Protein AF-A0A1I7HIB4-F1 (afdb_monomer_lite)

Radius of gyration: 16.75 Å; chains: 1; bounding box: 41×36×41 Å

Structure (mmCIF, N/CA/C/O backbone):
data_AF-A0A1I7HIB4-F1
#
_entry.id   AF-A0A1I7HIB4-F1
#
loop_
_atom_site.group_PDB
_atom_site.id
_atom_site.type_symbol
_atom_site.label_atom_id
_atom_site.label_alt_id
_atom_site.label_comp_id
_atom_site.label_asym_id
_atom_site.label_entity_id
_atom_site.label_seq_id
_atom_site.pdbx_PDB_ins_code
_atom_site.Cartn_x
_atom_site.Cartn_y
_atom_site.Cartn_z
_atom_site.occupancy
_atom_site.B_iso_or_equiv
_atom_site.auth_seq_id
_atom_site.auth_comp_id
_atom_site.auth_asym_id
_atom_site.auth_atom_id
_atom_site.pdbx_PDB_model_num
ATOM 1 N N . MET A 1 1 ? -15.424 -3.504 -1.216 1.00 83.69 1 MET A N 1
ATOM 2 C CA . MET A 1 1 ? -15.243 -3.094 0.197 1.00 83.69 1 MET A CA 1
ATOM 3 C C . MET A 1 1 ? -14.879 -1.610 0.317 1.00 83.69 1 MET A C 1
ATOM 5 O O . MET A 1 1 ? -15.702 -0.860 0.822 1.00 83.69 1 MET A O 1
ATOM 9 N N . LEU A 1 2 ? -13.736 -1.157 -0.224 1.00 87.75 2 LEU A N 1
ATOM 10 C CA . LEU A 1 2 ? -13.288 0.248 -0.144 1.00 87.75 2 LEU A CA 1
ATOM 11 C C . LEU A 1 2 ? -14.270 1.262 -0.739 1.00 87.75 2 LEU A C 1
ATOM 13 O O . LEU A 1 2 ? -14.691 2.173 -0.040 1.00 87.75 2 LEU A O 1
ATOM 17 N N . ALA A 1 3 ? -14.720 1.060 -1.981 1.00 91.06 3 ALA A N 1
ATOM 18 C CA . ALA A 1 3 ? -15.696 1.956 -2.607 1.00 91.06 3 ALA A CA 1
ATOM 19 C C . ALA A 1 3 ? -16.997 2.083 -1.792 1.00 91.06 3 ALA A C 1
ATOM 21 O O . ALA A 1 3 ? -17.624 3.135 -1.780 1.00 91.06 3 ALA A O 1
ATOM 22 N N . ARG A 1 4 ? -17.402 1.019 -1.083 1.00 91.25 4 ARG A N 1
ATOM 23 C CA . ARG A 1 4 ? -18.550 1.075 -0.172 1.00 91.25 4 ARG A CA 1
ATOM 24 C C . ARG A 1 4 ? -18.228 1.934 1.049 1.00 91.25 4 ARG A C 1
ATOM 26 O O . ARG A 1 4 ? -19.041 2.787 1.368 1.00 91.25 4 ARG A O 1
ATOM 33 N N . ALA A 1 5 ? -17.080 1.737 1.693 1.00 90.69 5 ALA A N 1
ATOM 34 C CA . ALA A 1 5 ? -16.681 2.531 2.855 1.00 90.69 5 ALA A CA 1
ATOM 35 C C . ALA A 1 5 ? -16.580 4.030 2.521 1.00 90.69 5 ALA A C 1
ATOM 37 O O . ALA A 1 5 ? -17.160 4.851 3.222 1.00 90.69 5 ALA A O 1
ATOM 38 N N . VAL A 1 6 ? -15.955 4.374 1.389 1.00 92.25 6 VAL A N 1
ATOM 39 C CA . VAL A 1 6 ? -15.829 5.765 0.913 1.00 92.25 6 VAL A CA 1
ATOM 40 C C . VAL A 1 6 ? -17.189 6.435 0.718 1.00 92.25 6 VAL A C 1
ATOM 42 O O . VAL A 1 6 ? -17.349 7.589 1.087 1.00 92.25 6 VAL A O 1
ATOM 45 N N . ARG A 1 7 ? -18.191 5.721 0.186 1.00 93.94 7 ARG A N 1
ATOM 46 C CA . ARG A 1 7 ? -19.534 6.290 -0.029 1.00 93.94 7 ARG A CA 1
ATOM 47 C C . ARG A 1 7 ? -20.287 6.645 1.255 1.00 93.94 7 ARG A C 1
ATOM 49 O O . ARG A 1 7 ? -21.218 7.435 1.178 1.00 93.94 7 ARG A O 1
ATOM 56 N N . HIS A 1 8 ? -19.958 6.017 2.383 1.00 89.62 8 HIS A N 1
ATOM 57 C CA . HIS A 1 8 ? -20.722 6.175 3.628 1.00 89.62 8 HIS A CA 1
ATOM 58 C C . HIS A 1 8 ? -19.990 7.009 4.682 1.00 89.62 8 HIS A C 1
ATOM 60 O O . HIS A 1 8 ? -20.640 7.519 5.589 1.00 89.62 8 HIS A O 1
ATOM 66 N N . ALA A 1 9 ? -18.667 7.139 4.577 1.00 90.69 9 ALA A N 1
ATOM 67 C CA . ALA A 1 9 ? -17.883 7.934 5.509 1.00 90.69 9 ALA A CA 1
ATOM 68 C C . ALA A 1 9 ? -18.100 9.433 5.283 1.00 90.69 9 ALA A C 1
ATOM 70 O O . ALA A 1 9 ? -18.172 9.907 4.147 1.00 90.69 9 ALA A O 1
ATOM 71 N N . ARG A 1 10 ? -18.162 10.190 6.376 1.00 92.25 10 ARG A N 1
ATOM 72 C CA . ARG A 1 10 ? -18.197 11.656 6.341 1.00 92.25 10 ARG A CA 1
ATOM 73 C C . ARG A 1 10 ? -16.776 12.231 6.337 1.00 92.25 10 ARG A C 1
ATOM 75 O O . ARG A 1 10 ? -15.842 11.567 6.792 1.00 92.25 10 ARG A O 1
ATOM 82 N N . PRO A 1 11 ? -16.577 13.475 5.864 1.00 92.00 11 PRO A N 1
ATOM 83 C CA . PRO A 1 11 ? -15.292 14.151 6.002 1.00 92.00 11 PRO A CA 1
ATOM 84 C C . PRO A 1 11 ? -14.809 14.147 7.459 1.00 92.00 11 PRO A C 1
ATOM 86 O O . PRO A 1 11 ? -15.556 14.505 8.366 1.00 92.00 11 PRO A O 1
ATOM 89 N N . GLY A 1 12 ? -13.562 13.725 7.676 1.00 88.69 12 GLY A N 1
ATOM 90 C CA . GLY A 1 12 ? -12.960 13.591 9.008 1.00 88.69 12 GLY A CA 1
ATOM 91 C C . GLY A 1 12 ? -13.131 12.214 9.661 1.00 88.69 12 GLY A C 1
ATOM 92 O O . GLY A 1 12 ? -12.400 11.903 10.600 1.00 88.69 12 GLY A O 1
ATOM 93 N N . GLU A 1 13 ? -14.017 11.355 9.151 1.00 91.69 13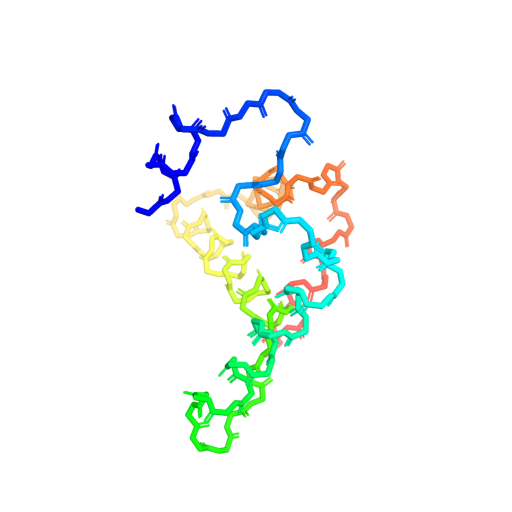 GLU A N 1
ATOM 94 C CA . GLU A 1 13 ? -14.153 9.977 9.629 1.00 91.69 13 GLU A CA 1
ATOM 95 C C . GLU A 1 13 ? -13.118 9.049 8.984 1.00 91.69 13 GLU A C 1
ATOM 97 O O . GLU A 1 13 ? -12.668 9.241 7.851 1.00 91.69 13 GLU A O 1
ATOM 102 N N . ARG A 1 14 ? -12.747 7.989 9.705 1.00 93.31 14 ARG A N 1
ATOM 103 C CA . ARG A 1 14 ? -11.905 6.927 9.151 1.00 93.31 14 ARG A CA 1
ATOM 104 C C . ARG A 1 14 ? -12.781 5.840 8.535 1.00 93.31 14 ARG A C 1
ATOM 106 O O . ARG A 1 14 ? -13.743 5.395 9.143 1.00 93.31 14 ARG A O 1
ATOM 113 N N . LEU A 1 15 ? -12.398 5.361 7.352 1.00 92.94 15 LEU A N 1
ATOM 114 C CA . LEU A 1 15 ? -13.211 4.440 6.542 1.00 92.94 15 LEU A CA 1
ATOM 115 C C . LEU A 1 15 ? -13.481 3.072 7.191 1.00 92.94 15 LEU A C 1
ATOM 117 O O . LEU A 1 15 ? -14.510 2.459 6.922 1.00 92.94 15 LEU A O 1
ATOM 121 N N . PHE A 1 16 ? -12.540 2.572 7.993 1.00 93.25 16 PHE A N 1
ATOM 122 C CA . PHE A 1 16 ? -12.570 1.213 8.551 1.00 93.25 16 PHE A CA 1
ATOM 123 C C . PHE A 1 16 ? -12.311 1.187 10.058 1.00 93.25 16 PHE A C 1
ATOM 125 O O . PHE A 1 16 ? -11.863 0.178 10.590 1.00 93.25 16 PHE A O 1
ATOM 132 N N . VAL A 1 17 ? -12.555 2.305 10.740 1.00 94.44 17 VAL A N 1
ATOM 133 C CA . VAL A 1 17 ? -12.471 2.374 12.201 1.00 94.44 17 VAL A CA 1
ATOM 134 C C . VAL A 1 17 ? -13.862 2.703 12.706 1.00 94.44 17 VAL A C 1
ATOM 136 O O . VAL A 1 17 ? -14.444 3.705 12.295 1.00 94.44 17 VAL A O 1
ATOM 139 N N . ALA A 1 18 ? -14.412 1.836 13.553 1.00 90.31 18 ALA A N 1
ATOM 140 C CA . ALA A 1 18 ? -15.734 2.058 14.117 1.00 90.31 18 ALA A CA 1
ATOM 141 C C . ALA A 1 18 ? -15.748 3.325 15.000 1.00 90.31 18 ALA A C 1
ATOM 143 O O . ALA A 1 18 ? -14.723 3.665 15.603 1.00 90.31 18 ALA A O 1
ATOM 144 N N . PRO A 1 19 ? -16.889 4.031 15.109 1.00 89.62 19 PRO A N 1
ATOM 145 C CA . PRO A 1 19 ? -17.012 5.177 16.004 1.00 89.62 19 PRO A CA 1
ATOM 146 C C . PRO A 1 19 ? -16.606 4.818 17.440 1.00 89.62 19 PRO A C 1
ATOM 148 O O . PRO A 1 19 ? -17.050 3.810 17.981 1.00 89.62 19 PRO A O 1
ATOM 151 N N . GLY A 1 20 ? -15.753 5.641 18.053 1.00 91.00 20 GLY A N 1
ATOM 152 C CA . GLY A 1 20 ? -15.249 5.425 19.414 1.00 91.00 20 GLY A CA 1
ATOM 153 C C . GLY A 1 20 ? -14.031 4.500 19.529 1.00 91.00 20 GLY A C 1
ATOM 154 O O . GLY A 1 20 ? -13.391 4.501 20.578 1.00 91.00 20 GLY A O 1
ATOM 155 N N . VAL A 1 21 ? -13.652 3.775 18.470 1.00 94.44 21 VAL A N 1
ATOM 156 C CA . VAL A 1 21 ? -12.446 2.929 18.465 1.00 94.44 21 VAL A CA 1
ATOM 157 C C . VAL A 1 21 ? -11.210 3.771 18.159 1.00 94.44 21 VAL A C 1
ATOM 159 O O . VAL A 1 21 ? -11.202 4.600 17.240 1.00 94.44 21 VAL A O 1
ATOM 162 N N . LYS A 1 22 ? -10.131 3.563 18.922 1.00 95.69 22 LYS A N 1
ATOM 163 C CA . LYS A 1 22 ? -8.863 4.244 18.647 1.00 95.69 22 LYS A CA 1
ATOM 164 C C . LYS A 1 22 ? -8.217 3.668 17.388 1.00 95.69 22 LYS A C 1
ATOM 166 O O . LYS A 1 22 ? -8.285 2.480 17.095 1.00 95.69 22 LYS A O 1
ATOM 171 N N . THR A 1 23 ? -7.561 4.520 16.608 1.00 95.06 23 THR A N 1
ATOM 172 C C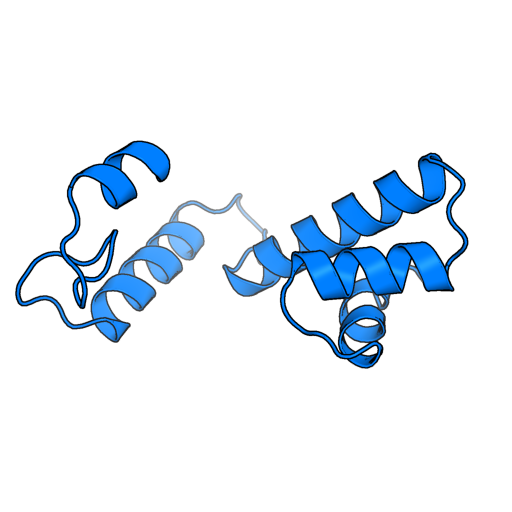A . THR A 1 23 ? -6.995 4.099 15.313 1.00 95.06 23 THR A CA 1
ATOM 173 C C . THR A 1 23 ? -5.876 3.070 15.463 1.00 95.06 23 THR A C 1
ATOM 175 O O . THR A 1 23 ? -5.775 2.159 14.650 1.00 95.06 23 THR A O 1
ATOM 178 N N . ASP A 1 24 ? -5.040 3.206 16.490 1.00 95.62 24 ASP A N 1
ATOM 179 C CA . ASP A 1 24 ? -3.963 2.263 16.795 1.00 95.62 24 ASP A CA 1
ATOM 180 C C . ASP A 1 24 ? -4.504 0.883 17.192 1.00 95.62 24 ASP A C 1
ATOM 182 O O . ASP A 1 24 ? -3.905 -0.129 16.839 1.00 95.62 24 ASP A O 1
ATOM 186 N N . GLU A 1 25 ? -5.653 0.836 17.865 1.00 97.00 25 GLU A N 1
ATOM 187 C CA . GLU A 1 25 ? -6.362 -0.401 18.190 1.00 97.00 25 GLU A CA 1
ATOM 188 C C . GLU A 1 25 ? -6.842 -1.119 16.931 1.00 97.00 25 GLU A C 1
ATOM 190 O O . GLU A 1 25 ? -6.447 -2.260 16.705 1.00 97.00 25 GLU A O 1
ATOM 195 N N . ALA A 1 26 ? -7.556 -0.421 16.044 1.00 96.25 26 ALA A N 1
ATOM 196 C CA . ALA A 1 26 ? -7.982 -0.990 14.765 1.00 96.25 26 ALA A CA 1
ATOM 197 C C . ALA A 1 26 ? -6.791 -1.458 13.900 1.00 96.25 26 ALA A C 1
ATOM 199 O O . ALA A 1 26 ? -6.860 -2.480 13.219 1.00 96.25 26 ALA A O 1
ATOM 200 N N . ILE A 1 27 ? -5.662 -0.737 13.934 1.00 95.50 27 ILE A N 1
ATOM 201 C CA . ILE A 1 27 ? -4.432 -1.160 13.247 1.00 95.50 27 ILE A CA 1
ATOM 202 C C . ILE 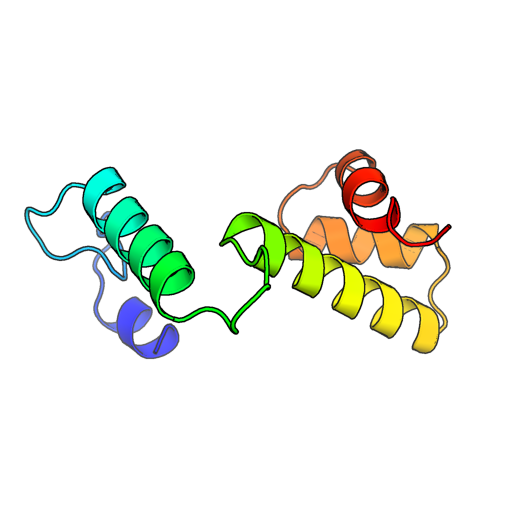A 1 27 ? -3.879 -2.454 13.858 1.00 95.50 27 ILE A C 1
ATOM 204 O O . ILE A 1 27 ? -3.507 -3.357 13.103 1.00 95.50 27 ILE A O 1
ATOM 208 N N . ARG A 1 28 ? -3.815 -2.561 15.193 1.00 96.44 28 ARG A N 1
ATOM 209 C CA . ARG A 1 28 ? -3.354 -3.781 15.875 1.00 96.44 28 ARG A CA 1
ATOM 210 C C . ARG A 1 28 ? -4.222 -4.978 15.516 1.00 96.44 28 ARG A C 1
ATOM 212 O O . ARG A 1 28 ? -3.669 -6.012 15.167 1.00 96.44 28 ARG A O 1
ATOM 219 N N . GLU A 1 29 ? -5.544 -4.822 15.507 1.00 96.19 29 GLU A N 1
ATOM 220 C CA . GLU A 1 29 ? -6.468 -5.901 15.137 1.00 96.19 29 GLU A CA 1
ATOM 221 C C . GLU A 1 29 ? -6.175 -6.455 13.738 1.00 96.19 29 GLU A C 1
ATOM 223 O O . GLU A 1 29 ? -6.097 -7.669 13.550 1.00 96.19 29 GLU A O 1
ATOM 228 N N . VAL A 1 30 ? -5.928 -5.584 12.753 1.00 95.31 30 VAL A N 1
ATOM 229 C CA . VAL A 1 30 ? -5.558 -6.015 11.395 1.00 95.31 30 VAL A CA 1
ATOM 230 C C . VAL A 1 30 ? -4.197 -6.717 11.379 1.00 95.31 30 VAL A C 1
ATOM 232 O O . VAL A 1 30 ? -4.027 -7.734 10.703 1.00 95.31 30 VAL A O 1
ATOM 235 N N . GLN A 1 31 ? -3.210 -6.197 12.111 1.00 95.19 31 GLN A N 1
ATOM 236 C CA . GLN A 1 31 ? -1.884 -6.817 12.196 1.00 95.19 31 GLN A CA 1
ATOM 237 C C . GLN A 1 31 ? -1.941 -8.199 12.852 1.00 95.19 31 GLN A C 1
ATOM 239 O O . GLN A 1 31 ? -1.301 -9.135 12.365 1.00 95.19 31 GLN A O 1
ATOM 244 N N . ASP A 1 32 ? -2.719 -8.336 13.920 1.00 96.12 32 ASP A N 1
ATOM 245 C CA . ASP A 1 32 ? -2.937 -9.597 14.612 1.00 96.12 32 ASP A CA 1
ATOM 246 C C . ASP A 1 32 ? -3.710 -10.567 13.722 1.00 96.12 32 ASP A C 1
ATOM 248 O O . ASP A 1 32 ? -3.313 -11.724 13.606 1.00 96.12 32 ASP A O 1
ATOM 252 N N . TYR A 1 33 ? -4.738 -10.110 13.004 1.00 96.25 33 TYR A N 1
ATOM 253 C CA . TYR A 1 33 ? -5.437 -10.934 12.020 1.00 96.25 33 TYR A CA 1
ATOM 254 C C . TYR A 1 33 ? -4.466 -11.524 10.987 1.00 96.25 33 TYR A C 1
ATOM 256 O O . TYR A 1 33 ? -4.467 -12.737 10.774 1.00 96.25 33 TYR A O 1
ATOM 264 N N . ILE A 1 34 ? -3.587 -10.698 10.402 1.00 95.62 34 ILE A N 1
ATOM 265 C CA . ILE A 1 34 ? -2.554 -11.162 9.462 1.00 95.62 34 ILE A CA 1
ATOM 266 C C . ILE A 1 34 ? -1.622 -12.172 10.137 1.00 95.62 34 ILE A C 1
ATOM 268 O O . ILE A 1 34 ? -1.327 -13.213 9.555 1.00 95.62 34 ILE A O 1
ATOM 272 N N . ARG A 1 35 ? -1.160 -11.902 11.364 1.00 93.50 35 ARG A N 1
ATOM 273 C CA . ARG A 1 35 ? -0.253 -12.805 12.088 1.00 93.50 35 ARG A CA 1
ATOM 274 C C . ARG A 1 35 ? -0.882 -14.177 12.337 1.00 93.50 35 ARG A C 1
ATOM 276 O O . ARG A 1 35 ? -0.181 -15.175 12.201 1.00 93.50 35 ARG A O 1
ATOM 283 N N . HIS A 1 36 ? -2.165 -14.219 12.690 1.00 95.38 36 HIS A N 1
ATOM 284 C CA . HIS A 1 36 ? -2.873 -15.456 13.025 1.00 95.38 36 HIS A CA 1
ATOM 285 C C . HIS A 1 36 ? -3.311 -16.264 11.795 1.00 95.38 36 HIS A C 1
ATOM 287 O O . HIS A 1 36 ? -3.425 -17.480 11.895 1.00 95.38 36 HIS A O 1
ATOM 293 N N . HIS A 1 37 ? -3.526 -15.616 10.645 1.00 95.62 37 HIS A N 1
ATOM 294 C CA . HIS A 1 37 ? -4.061 -16.269 9.440 1.00 95.62 37 HIS A CA 1
ATOM 295 C C . HIS A 1 37 ? -3.057 -16.380 8.286 1.00 95.62 37 HIS A C 1
ATOM 297 O O . HIS A 1 37 ? -3.404 -16.860 7.207 1.00 95.62 37 HIS A O 1
ATOM 303 N N . ARG A 1 38 ? -1.811 -15.931 8.470 1.00 94.00 38 ARG A N 1
ATOM 304 C CA . ARG A 1 38 ? -0.758 -16.131 7.467 1.00 94.00 38 ARG A CA 1
ATOM 305 C C . ARG A 1 38 ? -0.417 -17.623 7.315 1.00 94.00 38 ARG A C 1
ATOM 307 O O . ARG A 1 38 ? -0.506 -18.362 8.297 1.00 94.00 38 ARG A O 1
ATOM 314 N N . PRO A 1 39 ? 0.035 -18.070 6.127 1.00 94.00 39 PRO A N 1
ATOM 315 C CA . PRO A 1 39 ? 0.457 -19.452 5.919 1.00 94.00 39 PRO A CA 1
ATOM 316 C C . PRO A 1 39 ? 1.505 -19.910 6.950 1.00 94.00 39 PRO A C 1
ATOM 318 O O . PRO A 1 39 ? 2.368 -19.102 7.328 1.00 94.00 39 PRO A O 1
ATOM 321 N N . PRO A 1 40 ? 1.481 -21.186 7.381 1.00 91.44 40 PRO A N 1
ATOM 322 C CA . PRO A 1 40 ? 2.486 -21.732 8.288 1.00 91.44 40 PRO A CA 1
ATOM 323 C C . PRO A 1 40 ? 3.909 -21.509 7.763 1.00 91.44 40 PRO A C 1
ATOM 325 O O . PRO A 1 40 ? 4.175 -21.676 6.576 1.00 91.44 40 PRO A O 1
ATOM 328 N N . GLY A 1 41 ? 4.819 -21.091 8.643 1.00 88.19 41 GLY A N 1
ATOM 329 C CA . GLY A 1 41 ? 6.213 -20.794 8.286 1.00 88.19 41 GLY A CA 1
ATOM 330 C C . GLY A 1 41 ? 6.431 -19.473 7.537 1.00 88.19 41 GLY A C 1
ATOM 331 O O . GLY A 1 41 ? 7.576 -19.086 7.320 1.00 88.19 41 GLY A O 1
ATOM 332 N N . SER A 1 42 ? 5.373 -18.740 7.175 1.00 87.62 42 SER A N 1
ATOM 333 C CA . SER A 1 42 ? 5.519 -17.436 6.525 1.00 87.62 42 SER A CA 1
ATOM 334 C C . SER A 1 42 ? 5.789 -16.307 7.528 1.00 87.62 42 SER A C 1
ATOM 336 O O . SER A 1 42 ? 5.278 -16.287 8.651 1.00 87.62 42 SER A O 1
ATOM 338 N N . THR A 1 43 ? 6.560 -15.307 7.101 1.00 86.75 43 THR A N 1
ATOM 339 C CA . THR A 1 43 ? 6.851 -14.082 7.866 1.00 86.75 43 THR A CA 1
ATOM 340 C C . THR A 1 43 ? 6.001 -12.895 7.404 1.00 86.75 43 THR A C 1
ATOM 342 O O . THR A 1 43 ? 6.375 -11.741 7.604 1.00 86.75 43 THR A O 1
ATOM 345 N N . VAL A 1 44 ? 4.834 -13.161 6.801 1.00 91.75 44 VAL A N 1
ATOM 346 C CA . VAL A 1 44 ? 3.948 -12.119 6.263 1.00 91.75 44 VAL A CA 1
ATOM 347 C C . VAL A 1 44 ? 3.566 -11.123 7.360 1.00 91.75 44 VAL A C 1
ATOM 349 O O . VAL A 1 44 ? 3.173 -11.500 8.469 1.00 91.75 44 VAL A O 1
ATOM 352 N N . THR A 1 45 ? 3.693 -9.842 7.021 1.00 93.50 45 THR A N 1
ATOM 353 C CA . THR A 1 45 ? 3.282 -8.682 7.818 1.00 93.50 45 THR A CA 1
ATOM 354 C C . THR A 1 45 ? 2.579 -7.679 6.907 1.00 93.50 45 THR A C 1
ATOM 356 O O . THR A 1 45 ? 2.740 -7.734 5.688 1.00 93.50 45 THR A O 1
ATOM 359 N N . ALA A 1 46 ? 1.844 -6.717 7.474 1.00 89.50 46 ALA A N 1
ATOM 360 C CA . ALA A 1 46 ? 1.251 -5.628 6.690 1.00 89.50 46 ALA A CA 1
ATOM 361 C C . ALA A 1 46 ? 2.305 -4.872 5.855 1.00 89.50 46 ALA A C 1
ATOM 363 O O . ALA A 1 46 ? 2.074 -4.549 4.691 1.00 89.50 46 ALA A O 1
ATOM 364 N N . HIS A 1 47 ? 3.493 -4.647 6.427 1.00 87.69 47 HIS A N 1
ATOM 365 C CA . HIS A 1 47 ? 4.610 -4.050 5.702 1.00 87.69 47 HIS A CA 1
ATOM 366 C C . HIS A 1 47 ? 5.114 -4.977 4.588 1.00 87.69 47 HIS A C 1
ATOM 368 O O . HIS A 1 47 ? 5.256 -4.537 3.452 1.00 87.69 47 HIS A O 1
ATOM 374 N N . GLY A 1 48 ? 5.301 -6.268 4.879 1.00 88.62 48 GLY A N 1
ATOM 375 C CA . GLY A 1 48 ? 5.712 -7.272 3.895 1.00 88.62 48 GLY A CA 1
ATOM 376 C C . GLY A 1 48 ? 4.754 -7.387 2.705 1.00 88.62 48 GLY A C 1
ATOM 377 O O . GLY A 1 48 ? 5.210 -7.504 1.575 1.00 88.62 48 GLY A O 1
ATOM 378 N N . LEU A 1 49 ? 3.441 -7.263 2.928 1.00 90.88 49 LEU A N 1
ATOM 379 C CA . LEU A 1 49 ? 2.445 -7.219 1.849 1.00 90.88 49 LEU A CA 1
ATOM 380 C C . LEU A 1 49 ? 2.618 -5.982 0.957 1.00 90.88 49 LEU A C 1
ATOM 382 O O . LEU A 1 49 ? 2.559 -6.095 -0.264 1.00 90.88 49 LEU A O 1
ATOM 386 N N . ARG A 1 50 ? 2.886 -4.808 1.548 1.00 89.44 50 ARG A N 1
ATOM 387 C CA . ARG A 1 50 ? 3.185 -3.581 0.789 1.00 89.44 50 ARG A CA 1
ATOM 388 C C . ARG A 1 50 ? 4.465 -3.730 -0.040 1.00 89.44 50 ARG A C 1
ATOM 390 O O . ARG A 1 50 ? 4.488 -3.286 -1.183 1.00 89.44 50 ARG A O 1
ATOM 397 N N . HIS A 1 51 ? 5.499 -4.364 0.519 1.00 86.00 51 HIS A N 1
ATOM 398 C CA . HIS A 1 51 ? 6.740 -4.697 -0.198 1.00 86.00 51 HIS A CA 1
ATOM 399 C C . HIS A 1 51 ? 6.509 -5.664 -1.355 1.00 86.00 51 HIS A C 1
ATOM 401 O O . HIS A 1 51 ? 6.988 -5.410 -2.455 1.00 86.00 51 HIS A O 1
ATOM 407 N N . GLY A 1 52 ? 5.740 -6.729 -1.125 1.00 88.50 52 GLY A N 1
ATOM 408 C CA . GLY A 1 52 ? 5.357 -7.679 -2.169 1.00 88.50 52 GLY A CA 1
ATOM 409 C C . GLY A 1 52 ? 4.651 -6.978 -3.326 1.00 88.50 52 GLY A C 1
ATOM 410 O O . GLY A 1 52 ? 5.119 -7.059 -4.454 1.00 88.50 52 GLY A O 1
ATOM 411 N N . TYR A 1 53 ? 3.624 -6.175 -3.028 1.00 91.50 53 TYR A N 1
ATOM 412 C CA . TYR A 1 53 ? 2.919 -5.389 -4.043 1.00 91.50 53 TYR A CA 1
ATOM 413 C C . TYR A 1 53 ? 3.856 -4.463 -4.835 1.00 91.50 53 TYR A C 1
ATOM 415 O O . TYR A 1 53 ? 3.766 -4.391 -6.057 1.00 91.50 53 TYR A O 1
ATOM 423 N N . ALA A 1 54 ? 4.777 -3.770 -4.160 1.00 89.94 54 ALA A N 1
ATOM 424 C CA . ALA A 1 54 ? 5.748 -2.895 -4.815 1.00 89.94 54 ALA A CA 1
ATOM 425 C C . ALA A 1 54 ? 6.642 -3.654 -5.808 1.00 89.94 54 ALA A C 1
ATOM 427 O O . ALA A 1 54 ? 6.859 -3.190 -6.927 1.00 89.94 54 ALA A O 1
ATOM 428 N N . ARG A 1 55 ? 7.132 -4.831 -5.402 1.00 89.25 55 ARG A N 1
ATOM 429 C CA . ARG A 1 55 ? 7.950 -5.705 -6.244 1.00 89.25 55 ARG A CA 1
ATOM 430 C C . ARG A 1 55 ? 7.157 -6.229 -7.436 1.00 89.25 55 ARG A C 1
ATOM 432 O O . ARG A 1 55 ? 7.663 -6.171 -8.550 1.00 89.25 55 ARG A O 1
ATOM 439 N N . ASP A 1 56 ? 5.928 -6.685 -7.218 1.00 93.56 56 ASP A N 1
ATOM 440 C CA . ASP A 1 56 ? 5.080 -7.219 -8.286 1.00 93.56 56 ASP A CA 1
ATOM 441 C C . ASP A 1 56 ? 4.795 -6.132 -9.338 1.00 93.56 56 ASP A C 1
ATOM 443 O O . ASP A 1 56 ? 4.996 -6.351 -10.529 1.00 93.56 56 ASP A O 1
ATOM 447 N N . ARG A 1 57 ? 4.454 -4.907 -8.906 1.00 94.75 57 ARG A N 1
ATOM 448 C CA . ARG A 1 57 ? 4.290 -3.754 -9.812 1.00 94.75 57 ARG A CA 1
ATOM 449 C C . ARG A 1 57 ? 5.576 -3.392 -10.555 1.00 94.75 57 ARG A C 1
ATOM 451 O O . ARG A 1 57 ? 5.518 -3.070 -11.737 1.00 94.75 57 ARG A O 1
ATOM 458 N N . TYR A 1 58 ? 6.727 -3.430 -9.882 1.00 92.50 58 TYR A N 1
ATOM 459 C CA . TYR A 1 58 ? 8.016 -3.191 -10.533 1.00 92.50 58 TYR A CA 1
ATOM 460 C C . TYR A 1 58 ? 8.255 -4.206 -11.655 1.00 92.50 58 TYR A C 1
ATOM 462 O O . TYR A 1 58 ? 8.558 -3.800 -12.774 1.00 92.50 58 TYR A O 1
ATOM 470 N N . LEU A 1 59 ? 8.084 -5.503 -11.377 1.00 92.38 59 LEU A N 1
ATOM 471 C CA . LEU A 1 59 ? 8.274 -6.566 -12.366 1.00 92.38 59 LEU A CA 1
ATOM 472 C C . LEU A 1 59 ? 7.324 -6.398 -13.556 1.00 92.38 59 LEU A C 1
ATOM 474 O O . LEU A 1 59 ? 7.789 -6.408 -14.691 1.00 92.38 59 LEU A O 1
ATOM 478 N N . GLU A 1 60 ? 6.044 -6.115 -13.309 1.00 96.31 60 GLU A N 1
ATOM 479 C CA . GLU A 1 60 ? 5.065 -5.838 -14.370 1.00 96.31 60 GLU A CA 1
ATOM 480 C C . GLU A 1 60 ? 5.477 -4.658 -15.263 1.00 96.31 60 GLU A C 1
ATOM 482 O O . GLU A 1 60 ? 5.348 -4.717 -16.485 1.00 96.31 60 GLU A O 1
ATOM 487 N N . PHE A 1 61 ? 6.019 -3.581 -14.688 1.00 95.38 61 PHE A N 1
ATOM 488 C CA . PHE A 1 61 ? 6.517 -2.453 -15.479 1.00 95.38 61 PHE A CA 1
ATOM 489 C C . PHE A 1 61 ? 7.753 -2.809 -16.303 1.00 95.38 61 PHE A 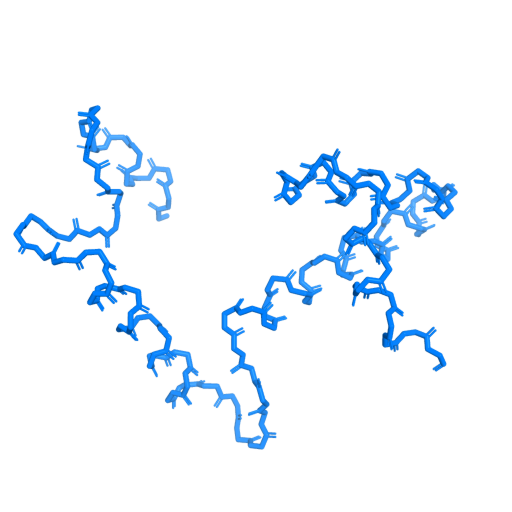C 1
ATOM 491 O O . PHE A 1 61 ? 7.881 -2.352 -17.440 1.00 95.38 61 PHE A O 1
ATOM 498 N N . ARG A 1 62 ? 8.652 -3.632 -15.757 1.00 94.06 62 ARG A N 1
ATOM 499 C CA . ARG A 1 62 ? 9.832 -4.113 -16.487 1.00 94.06 62 ARG A CA 1
ATOM 500 C C . ARG A 1 62 ? 9.429 -5.030 -17.640 1.00 94.06 62 ARG A C 1
ATOM 502 O O . ARG A 1 62 ? 9.964 -4.875 -18.733 1.00 94.06 62 ARG A O 1
ATOM 509 N N . GLU A 1 63 ? 8.458 -5.913 -17.428 1.00 96.06 63 GLU A N 1
ATOM 510 C CA . GLU A 1 63 ? 7.873 -6.764 -18.474 1.00 96.06 63 GLU A CA 1
ATOM 511 C C . GLU A 1 63 ? 7.162 -5.941 -19.558 1.00 96.06 63 GLU A C 1
ATOM 513 O O . GLU A 1 63 ? 7.248 -6.270 -20.738 1.00 96.06 63 GLU A O 1
ATOM 518 N N . ALA A 1 64 ? 6.545 -4.817 -19.185 1.00 97.19 64 ALA A N 1
ATOM 519 C CA . ALA A 1 64 ? 5.961 -3.855 -20.121 1.00 97.19 64 ALA A CA 1
ATOM 520 C C . ALA A 1 64 ? 7.000 -2.993 -20.875 1.00 97.19 64 ALA A C 1
ATOM 522 O O . ALA A 1 64 ? 6.620 -2.131 -21.668 1.00 97.19 64 ALA A O 1
ATOM 523 N N . GLY A 1 65 ? 8.301 -3.207 -20.646 1.00 97.12 65 GLY A N 1
ATOM 524 C CA . GLY A 1 65 ? 9.389 -2.561 -21.384 1.00 97.12 65 GLY A CA 1
ATOM 525 C C . GLY A 1 65 ? 9.881 -1.231 -20.807 1.00 97.12 65 GLY A C 1
ATOM 526 O O . GLY A 1 65 ? 10.734 -0.593 -21.424 1.00 97.12 65 GLY A O 1
ATOM 527 N N . LEU A 1 66 ? 9.398 -0.804 -19.634 1.00 96.00 66 LEU A N 1
ATOM 528 C CA . LEU A 1 66 ? 9.908 0.406 -18.978 1.00 96.00 66 LEU A CA 1
ATOM 529 C C . LEU A 1 66 ? 11.351 0.186 -18.527 1.00 96.00 66 LEU A C 1
ATOM 531 O O . LEU A 1 66 ? 11.698 -0.900 -18.053 1.00 96.00 66 LEU A O 1
ATOM 535 N N . SER A 1 67 ? 12.191 1.222 -18.599 1.00 93.75 67 SER A N 1
ATOM 536 C CA . SER A 1 67 ? 13.536 1.184 -18.014 1.00 93.75 67 SER A CA 1
ATOM 537 C C . SER A 1 67 ? 13.485 0.983 -16.493 1.00 93.75 67 SER A C 1
ATOM 539 O O . SER A 1 67 ? 12.454 1.197 -15.856 1.00 93.75 67 SER A O 1
ATOM 541 N N . ASP A 1 68 ? 14.605 0.578 -15.882 1.00 88.44 68 ASP A N 1
ATOM 542 C CA . ASP A 1 68 ? 14.685 0.411 -14.421 1.00 88.44 68 ASP A CA 1
ATOM 543 C C . ASP A 1 68 ? 14.264 1.692 -13.690 1.00 88.44 68 ASP A C 1
ATOM 545 O O . ASP A 1 68 ? 13.429 1.656 -12.786 1.00 88.44 68 ASP A O 1
ATOM 549 N N . LYS A 1 69 ? 14.774 2.836 -14.159 1.00 90.44 69 LYS A N 1
ATOM 550 C CA . LYS A 1 69 ? 14.459 4.152 -13.606 1.00 90.44 69 LYS A CA 1
ATOM 551 C C . LYS A 1 69 ? 12.969 4.475 -13.713 1.00 90.44 69 LYS A C 1
ATOM 553 O O . LYS A 1 69 ? 12.368 4.911 -12.736 1.00 90.44 69 LYS A O 1
ATOM 558 N N . GLU A 1 70 ? 12.361 4.245 -14.874 1.00 91.81 70 GLU A N 1
ATOM 559 C CA . GLU A 1 70 ? 10.933 4.509 -15.082 1.00 91.81 70 GLU A CA 1
ATOM 560 C C . GLU A 1 70 ? 10.055 3.585 -14.236 1.00 91.81 70 GLU A C 1
ATOM 562 O O . GLU A 1 70 ? 9.122 4.056 -13.588 1.00 91.81 70 GLU A O 1
ATOM 567 N N . ALA A 1 71 ? 10.370 2.289 -14.179 1.00 92.19 71 ALA A N 1
ATOM 568 C CA . ALA A 1 71 ? 9.636 1.324 -13.364 1.00 92.19 71 ALA A CA 1
ATOM 569 C C . ALA A 1 71 ? 9.691 1.695 -11.872 1.00 92.19 71 ALA A C 1
ATOM 571 O O . ALA A 1 71 ? 8.660 1.719 -11.195 1.00 92.19 71 ALA A O 1
ATOM 572 N N . LYS A 1 72 ? 10.876 2.062 -11.365 1.00 88.75 72 LYS A N 1
ATOM 573 C CA . LYS A 1 72 ? 11.054 2.558 -9.993 1.00 88.75 72 LYS A CA 1
ATOM 574 C C . LYS A 1 72 ? 10.254 3.838 -9.747 1.00 88.75 72 LYS A C 1
ATOM 576 O O . LYS A 1 72 ? 9.499 3.910 -8.776 1.00 88.75 72 LYS A O 1
ATOM 581 N N . ALA A 1 73 ? 10.342 4.821 -10.642 1.00 88.44 73 ALA A N 1
ATOM 582 C CA . ALA A 1 73 ? 9.588 6.068 -10.518 1.00 88.44 73 ALA A CA 1
ATOM 583 C C . ALA A 1 73 ? 8.070 5.817 -10.436 1.00 88.44 73 ALA A C 1
ATOM 585 O O . ALA A 1 73 ? 7.405 6.349 -9.545 1.00 88.44 73 ALA A O 1
ATOM 586 N N . ARG A 1 74 ? 7.535 4.932 -11.288 1.00 91.56 74 ARG A N 1
ATOM 587 C CA . ARG A 1 74 ? 6.113 4.548 -11.282 1.00 91.56 74 ARG A CA 1
ATOM 588 C C . ARG A 1 74 ? 5.688 3.834 -10.004 1.00 91.56 74 ARG A C 1
ATOM 590 O O . ARG A 1 74 ? 4.615 4.117 -9.477 1.00 91.56 74 ARG A O 1
ATOM 597 N N . VAL A 1 75 ? 6.513 2.935 -9.470 1.00 91.06 75 VAL A N 1
ATOM 598 C CA . VAL A 1 75 ? 6.225 2.286 -8.181 1.00 91.06 75 VAL A CA 1
ATOM 599 C C . VAL A 1 75 ? 6.250 3.300 -7.036 1.00 91.06 75 VAL A C 1
ATOM 601 O O . VAL A 1 75 ? 5.368 3.269 -6.181 1.00 91.06 75 VAL A O 1
ATOM 604 N N . SER A 1 76 ? 7.206 4.233 -7.022 1.00 86.75 76 SER A N 1
ATOM 605 C CA . SER A 1 76 ? 7.265 5.286 -5.997 1.00 86.75 76 SER A CA 1
ATOM 606 C C . SER A 1 76 ? 6.020 6.182 -6.013 1.00 86.75 76 SER A C 1
ATOM 608 O O . SER A 1 76 ? 5.466 6.490 -4.952 1.00 86.75 76 SER A O 1
ATOM 610 N N . GLU A 1 77 ? 5.540 6.534 -7.210 1.00 90.00 77 GLU A N 1
ATOM 611 C CA . GLU A 1 77 ? 4.278 7.249 -7.421 1.00 90.00 77 GLU A CA 1
ATOM 612 C C . GLU A 1 77 ? 3.081 6.440 -6.893 1.00 90.00 77 GLU A C 1
ATOM 614 O O . GLU A 1 77 ? 2.319 6.945 -6.070 1.00 90.00 77 GLU A O 1
ATOM 619 N N . LEU A 1 78 ? 2.958 5.161 -7.271 1.00 90.56 78 LEU A N 1
ATOM 620 C CA . LEU A 1 78 ? 1.875 4.276 -6.814 1.00 90.56 78 LEU A CA 1
ATOM 621 C C . LEU A 1 78 ? 1.814 4.122 -5.292 1.00 90.56 78 LEU A C 1
ATOM 623 O O . LEU A 1 78 ? 0.732 3.991 -4.718 1.00 90.56 78 LEU A O 1
ATOM 627 N N . LEU A 1 79 ? 2.968 4.102 -4.628 1.00 87.88 79 LEU A N 1
ATOM 628 C CA . LE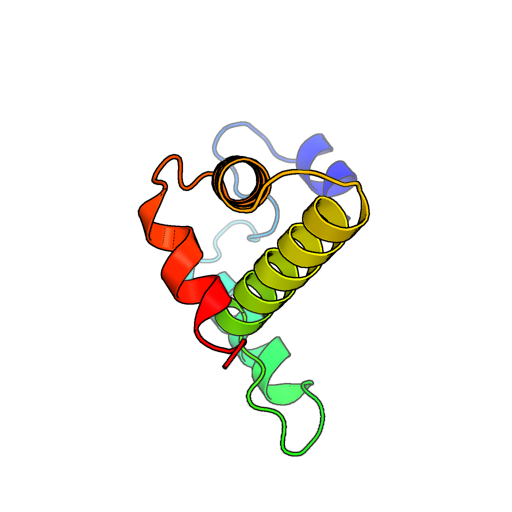U A 1 79 ? 3.040 3.983 -3.174 1.00 87.88 79 LEU A CA 1
ATOM 629 C C . LEU A 1 79 ? 2.853 5.328 -2.459 1.00 87.88 79 LEU A C 1
ATOM 631 O O . LEU A 1 79 ? 2.743 5.342 -1.230 1.00 87.88 79 LEU A O 1
ATOM 635 N N . GLY A 1 80 ? 2.803 6.441 -3.195 1.00 86.56 80 GLY A N 1
ATOM 636 C CA . GLY A 1 80 ? 2.701 7.789 -2.639 1.00 86.56 80 GLY A CA 1
ATOM 637 C C . GLY A 1 80 ? 3.955 8.218 -1.876 1.00 86.56 80 GLY A C 1
ATOM 638 O O . GLY A 1 80 ? 3.868 9.019 -0.950 1.00 86.56 80 GLY A O 1
ATOM 639 N N . HIS A 1 81 ? 5.118 7.645 -2.202 1.00 76.25 81 HIS A N 1
ATOM 640 C CA . HIS A 1 81 ? 6.375 7.958 -1.520 1.00 76.25 81 HIS A CA 1
ATOM 641 C C . HIS A 1 81 ? 7.103 9.154 -2.139 1.00 76.25 81 HIS A C 1
ATOM 643 O O . HIS A 1 81 ? 7.895 9.776 -1.436 1.00 76.25 81 HIS A O 1
ATOM 649 N N . HIS A 1 82 ? 6.843 9.480 -3.415 1.00 63.66 82 HIS A N 1
ATOM 650 C CA . HIS A 1 82 ? 7.416 10.614 -4.169 1.00 63.66 82 HIS A CA 1
ATOM 651 C C . HIS A 1 82 ? 8.939 10.823 -3.994 1.00 63.66 82 HIS A C 1
ATOM 653 O O . HIS A 1 82 ? 9.464 11.900 -4.263 1.00 63.66 82 HIS A O 1
ATOM 659 N N . ARG A 1 83 ? 9.662 9.789 -3.552 1.00 59.62 83 ARG A N 1
ATOM 660 C CA . ARG A 1 83 ? 11.113 9.748 -3.358 1.00 59.62 83 ARG A CA 1
ATOM 661 C C . ARG A 1 83 ? 11.626 8.522 -4.094 1.00 59.62 83 ARG A C 1
ATOM 663 O O . ARG A 1 83 ? 11.132 7.416 -3.8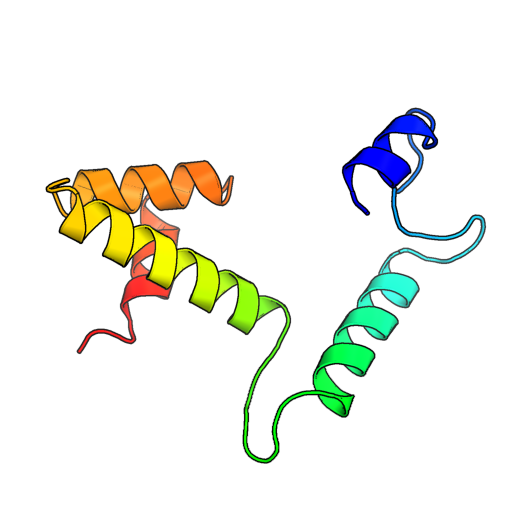55 1.00 59.62 83 ARG A O 1
ATOM 670 N N . GLU A 1 84 ? 12.590 8.710 -4.992 1.00 50.97 84 GLU A N 1
ATOM 671 C CA . GLU A 1 84 ? 13.236 7.611 -5.732 1.00 50.97 84 GLU A CA 1
ATOM 672 C C . GLU A 1 84 ? 13.823 6.561 -4.764 1.00 50.97 84 GLU A C 1
ATOM 674 O O . GLU A 1 84 ? 13.713 5.361 -4.999 1.00 50.97 84 GLU A O 1
ATOM 679 N N . GLU A 1 85 ? 14.317 6.993 -3.602 1.00 52.31 85 GLU A N 1
ATOM 680 C CA . GLU A 1 85 ? 15.087 6.182 -2.646 1.00 52.31 85 GLU A CA 1
ATOM 681 C C . GLU A 1 85 ? 14.312 5.045 -1.955 1.00 52.31 85 GLU A C 1
ATOM 683 O O . GLU A 1 85 ? 14.932 4.121 -1.433 1.00 52.31 85 GLU A O 1
ATOM 688 N N . VAL A 1 86 ? 12.970 5.040 -1.954 1.00 52.34 86 VAL A N 1
ATOM 689 C CA . VAL A 1 86 ? 12.228 3.916 -1.339 1.00 52.34 86 VAL A CA 1
ATOM 690 C C . VAL A 1 86 ? 12.189 2.690 -2.256 1.00 52.34 86 VAL A C 1
ATOM 692 O O . VAL A 1 86 ? 11.877 1.593 -1.806 1.00 52.34 86 VAL A O 1
ATOM 695 N N . THR A 1 87 ? 12.564 2.833 -3.529 1.00 51.84 87 THR A N 1
ATOM 696 C CA . THR A 1 87 ? 12.571 1.710 -4.477 1.00 51.84 87 THR A CA 1
ATOM 697 C C . THR A 1 87 ? 13.743 0.753 -4.311 1.00 51.84 87 THR A C 1
ATOM 699 O O . THR A 1 87 ? 13.577 -0.436 -4.582 1.00 51.84 87 THR A O 1
ATOM 702 N N . ASP A 1 88 ? 14.868 1.205 -3.753 1.00 53.28 88 ASP A N 1
ATOM 703 C CA . ASP A 1 88 ? 16.002 0.319 -3.466 1.00 53.28 88 ASP A CA 1
ATOM 704 C C . ASP A 1 88 ? 15.752 -0.597 -2.252 1.00 53.28 88 ASP A C 1
ATOM 706 O O . ASP A 1 88 ? 16.295 -1.697 -2.171 1.00 53.28 88 ASP A O 1
ATOM 710 N N . ILE A 1 89 ? 14.838 -0.217 -1.349 1.00 54.88 89 ILE A N 1
ATOM 711 C CA . ILE A 1 89 ? 14.380 -1.100 -0.262 1.00 54.88 89 ILE A CA 1
ATOM 712 C C . ILE A 1 89 ? 13.511 -2.244 -0.826 1.00 54.88 89 ILE A C 1
ATOM 714 O O . ILE A 1 89 ? 13.529 -3.352 -0.294 1.00 54.88 89 ILE A O 1
ATOM 718 N N . TYR A 1 90 ? 12.794 -2.008 -1.933 1.00 53.28 90 TYR A N 1
ATOM 719 C CA . TYR A 1 90 ? 11.944 -3.012 -2.588 1.00 53.28 90 TYR A CA 1
ATOM 720 C C . TYR A 1 90 ? 12.723 -3.949 -3.530 1.00 53.28 90 TYR A C 1
ATOM 722 O O . TYR A 1 90 ? 12.274 -5.068 -3.785 1.00 53.28 90 TYR A O 1
ATOM 730 N N . SER A 1 91 ? 13.888 -3.522 -4.031 1.00 49.94 91 SER A N 1
ATOM 731 C CA . SER A 1 91 ? 14.741 -4.308 -4.936 1.00 49.94 91 SER A CA 1
ATOM 732 C C . SER A 1 91 ? 15.777 -5.178 -4.215 1.00 49.94 91 SER A C 1
ATOM 734 O O . SER A 1 91 ? 16.312 -6.101 -4.822 1.00 49.94 91 SER A O 1
ATOM 736 N N . GLY A 1 92 ? 16.019 -4.970 -2.914 1.00 46.16 92 GLY A N 1
ATOM 737 C CA . GLY A 1 92 ? 17.003 -5.720 -2.114 1.00 46.16 92 GLY A CA 1
ATOM 738 C C . GLY A 1 92 ? 16.775 -7.239 -1.978 1.00 46.16 92 GLY A C 1
ATOM 739 O O . GLY A 1 92 ? 17.578 -7.912 -1.340 1.00 46.16 92 GLY A O 1
ATOM 740 N N . SER A 1 93 ? 15.709 -7.795 -2.566 1.00 44.59 93 SER A N 1
ATOM 741 C CA . SER A 1 93 ? 15.482 -9.247 -2.716 1.00 44.59 93 SER A CA 1
ATOM 742 C C . SER A 1 93 ? 15.755 -9.787 -4.128 1.00 44.59 93 SER A C 1
ATOM 744 O O . SER A 1 93 ? 15.565 -10.977 -4.355 1.00 44.59 93 SER A O 1
ATOM 746 N N . LEU A 1 94 ? 16.185 -8.948 -5.073 1.00 43.66 94 LEU A N 1
ATOM 747 C CA . LEU A 1 94 ? 16.645 -9.356 -6.403 1.00 43.66 94 LEU A CA 1
ATOM 748 C C . LEU A 1 94 ? 18.181 -9.291 -6.428 1.00 43.66 94 LEU A C 1
ATOM 750 O O . LEU A 1 94 ? 18.767 -8.396 -7.032 1.00 43.66 94 LEU A O 1
ATOM 754 N N . ARG A 1 95 ? 18.831 -10.196 -5.695 1.00 37.09 95 ARG A N 1
ATOM 755 C CA . ARG A 1 95 ? 20.242 -10.542 -5.903 1.00 37.09 95 ARG A CA 1
ATOM 756 C C . ARG A 1 95 ? 20.325 -11.970 -6.401 1.00 37.09 95 ARG A C 1
ATOM 758 O O . ARG A 1 95 ? 19.547 -12.793 -5.872 1.00 37.09 95 ARG A O 1
#

Organism: NCBI:txid392015

InterPro domains:
  IPR013762 Integrase-like, catalytic domain superfamily [G3DSA:1.10.443.10] (2-95)

pLDDT: mean 85.87, std 15.08, range [37.09, 97.19]

Foldseek 3Di:
DQVVLVVPDDPPDDSQADPPGDPVRSVVVVQVVCVVPPPPPDPDGPVVVLLVVLLVQLVVVVVVVDDNQRSLCVSCVVVVVNDSVVSVVSCVVVD

Secondary structure (DSSP, 8-state):
-HHHHHHHPPTT--TTS-TT--HHHHHHHHHHHHHHHSPTT----HHHHHHHHHHHHHHHHHHTT--HHHHHHHHHHHTT---GGGHHHHHTT--

Sequence (95 aa):
MLARAVRHARPGERLFVAPGVKTDEAIREVQDYIRHHRPPGSTVTAHGLRHGYARDRYLEFREAGLSDKEAKARVSELLGHHREEVTDIYSGSLR